Protein AF-A0A2H0TTR9-F1 (afdb_monomer_lite)

Organism: NCBI:txid1974652

Sequence (144 aa):
MGGNMSQQPTNQQVLDEIKGFIRTEIGGLNTKFDGLETRFTGLETKFNDLAANQDLILAAVNDFSTSVDTRLDRVEGRLVKVESTMVTKDYLDEKISSLRGDLISVTRKGNDKLGAVVDTLASTRVITPHDHSRIMRMEPFPRT

Structure (mmCIF, N/CA/C/O backbone):
data_AF-A0A2H0TTR9-F1
#
_entry.id   AF-A0A2H0TTR9-F1
#
loop_
_atom_site.group_PDB
_atom_site.id
_atom_site.type_symbol
_atom_site.label_atom_id
_atom_site.label_alt_id
_atom_site.label_comp_id
_atom_site.label_asym_id
_atom_site.label_entity_id
_atom_site.label_seq_id
_atom_site.pdbx_PDB_ins_code
_atom_site.Cartn_x
_atom_site.Cartn_y
_atom_site.Cartn_z
_atom_site.occupancy
_atom_site.B_iso_or_equiv
_atom_site.auth_seq_id
_atom_site.auth_comp_id
_atom_site.auth_asym_id
_atom_site.auth_atom_id
_atom_site.pdbx_PDB_model_num
ATOM 1 N N . MET A 1 1 ? 38.355 30.923 -87.002 1.00 45.75 1 MET A N 1
ATOM 2 C CA . MET A 1 1 ? 37.792 30.830 -85.640 1.00 45.75 1 MET A CA 1
ATOM 3 C C . MET A 1 1 ? 37.550 29.356 -85.367 1.00 45.75 1 MET A C 1
ATOM 5 O O . MET A 1 1 ? 36.613 28.792 -85.913 1.00 45.75 1 MET A O 1
ATOM 9 N N . GLY A 1 2 ? 38.508 28.707 -84.702 1.00 45.78 2 GLY A N 1
ATOM 10 C CA . GLY A 1 2 ? 38.522 27.256 -84.513 1.00 45.78 2 GLY A CA 1
ATOM 11 C C . GLY A 1 2 ? 37.465 26.833 -83.502 1.00 45.78 2 GLY A C 1
ATOM 12 O O . GLY A 1 2 ? 37.514 27.254 -82.350 1.00 45.78 2 GLY A O 1
ATOM 13 N N . GLY A 1 3 ? 36.503 26.032 -83.958 1.00 47.09 3 GLY A N 1
ATOM 14 C CA . GLY A 1 3 ? 35.531 25.376 -83.095 1.00 47.09 3 GLY A CA 1
ATOM 15 C C . GLY A 1 3 ? 36.243 24.396 -82.171 1.00 47.09 3 GLY A C 1
ATOM 16 O O . GLY A 1 3 ? 37.011 23.548 -82.623 1.00 47.09 3 GLY A O 1
ATOM 17 N N . ASN A 1 4 ? 36.003 24.551 -80.877 1.00 51.09 4 ASN A N 1
ATOM 18 C CA . ASN A 1 4 ? 36.516 23.695 -79.823 1.00 51.09 4 ASN A CA 1
ATOM 19 C C . ASN A 1 4 ? 35.884 22.296 -79.982 1.00 51.09 4 ASN A C 1
ATOM 21 O O . ASN A 1 4 ? 34.760 22.074 -79.538 1.00 51.09 4 ASN A O 1
ATOM 25 N N . MET A 1 5 ? 36.552 21.376 -80.689 1.00 55.53 5 MET A N 1
ATOM 26 C CA . MET A 1 5 ? 36.151 19.967 -80.727 1.00 55.53 5 MET A CA 1
ATOM 27 C C . MET A 1 5 ? 36.397 19.376 -79.340 1.00 55.53 5 MET A C 1
ATOM 29 O O . MET A 1 5 ? 37.542 19.144 -78.954 1.00 55.53 5 MET A O 1
ATOM 33 N N . SER A 1 6 ? 35.326 19.152 -78.584 1.00 66.94 6 SER A N 1
ATOM 34 C CA . SER A 1 6 ? 35.342 18.381 -77.344 1.00 66.94 6 SER A CA 1
ATOM 35 C C . SER A 1 6 ? 35.856 16.970 -77.646 1.00 66.94 6 SER A C 1
ATOM 37 O O . SER A 1 6 ? 35.133 16.134 -78.186 1.00 66.94 6 SER A O 1
ATOM 39 N N . GLN A 1 7 ? 37.134 16.718 -77.351 1.00 78.75 7 GLN A N 1
ATOM 40 C CA . GLN A 1 7 ? 37.715 15.382 -77.451 1.00 78.75 7 GLN A CA 1
ATOM 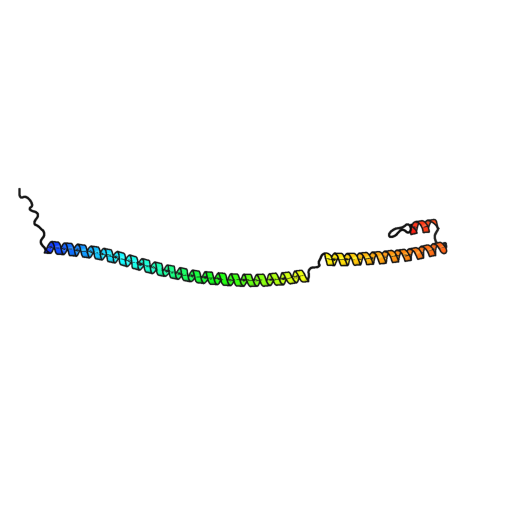41 C C . GLN A 1 7 ? 36.975 14.454 -76.482 1.00 78.75 7 GLN A C 1
ATOM 43 O O . GLN A 1 7 ? 36.766 14.813 -75.322 1.00 78.75 7 GLN A O 1
ATOM 48 N N . GLN A 1 8 ? 36.553 13.278 -76.958 1.00 83.25 8 GLN A N 1
ATOM 49 C CA . GLN A 1 8 ? 35.974 12.265 -76.079 1.00 83.25 8 GLN A CA 1
ATOM 50 C C . GLN A 1 8 ? 37.002 11.858 -75.012 1.00 83.25 8 GLN A C 1
ATOM 52 O O . GLN A 1 8 ? 38.183 11.707 -75.341 1.00 83.25 8 GLN A O 1
ATOM 57 N N . PRO A 1 9 ? 36.577 11.675 -73.749 1.00 86.06 9 PRO A N 1
ATOM 58 C CA . PRO A 1 9 ? 37.471 11.234 -72.693 1.00 86.06 9 PRO A CA 1
ATOM 59 C C . PRO A 1 9 ? 38.052 9.858 -73.028 1.00 86.06 9 PRO A C 1
ATOM 61 O O . PRO A 1 9 ? 37.377 8.978 -73.564 1.00 86.06 9 PRO A O 1
ATOM 64 N N . THR A 1 10 ? 39.322 9.666 -72.693 1.00 94.44 10 THR A N 1
ATOM 65 C CA . THR A 1 10 ? 39.989 8.366 -72.791 1.00 94.44 10 THR A CA 1
ATOM 66 C C . THR A 1 10 ? 39.414 7.392 -71.758 1.00 94.44 10 THR A C 1
ATOM 68 O O . THR A 1 10 ? 38.953 7.802 -70.691 1.00 94.44 10 THR A O 1
ATOM 71 N N . ASN A 1 11 ? 39.521 6.083 -72.009 1.00 95.19 11 ASN A N 1
ATOM 72 C CA . ASN A 1 11 ? 39.108 5.053 -71.042 1.00 95.19 11 ASN A CA 1
ATOM 73 C C . ASN A 1 11 ? 39.766 5.233 -69.660 1.00 95.19 11 ASN A C 1
ATOM 75 O O . ASN A 1 11 ? 39.164 4.896 -68.643 1.00 95.19 11 ASN A O 1
ATOM 79 N N . GLN A 1 12 ? 40.984 5.785 -69.618 1.00 95.94 12 GLN A N 1
ATOM 80 C CA . GLN A 1 12 ? 41.695 6.066 -68.373 1.00 95.94 12 GLN A CA 1
ATOM 81 C C . GLN A 1 12 ? 41.022 7.188 -67.568 1.00 95.94 12 GLN A C 1
ATOM 83 O O . GLN A 1 12 ? 40.835 7.036 -66.365 1.00 95.94 12 GLN A O 1
ATOM 88 N N . GLN A 1 13 ? 40.598 8.272 -68.227 1.00 94.19 13 GLN A N 1
ATOM 89 C CA . GLN A 1 13 ? 39.875 9.371 -67.575 1.00 94.19 13 GLN A CA 1
ATOM 90 C C . GLN A 1 13 ? 38.537 8.893 -67.000 1.00 94.19 13 GLN A C 1
ATOM 92 O O . GLN A 1 13 ? 38.249 9.151 -65.835 1.00 94.19 13 GLN A O 1
ATOM 97 N N . VAL A 1 14 ? 37.773 8.109 -67.772 1.00 95.94 14 VAL A N 1
ATOM 98 C CA . VAL A 1 14 ? 36.505 7.518 -67.306 1.00 95.94 14 VAL A CA 1
ATOM 99 C C . VAL A 1 14 ? 36.729 6.617 -66.087 1.00 95.94 14 VAL A C 1
ATOM 101 O O . VAL A 1 14 ? 35.985 6.682 -65.110 1.00 95.94 14 VAL A O 1
ATOM 104 N N . LEU A 1 15 ? 37.776 5.787 -66.108 1.00 97.31 15 LEU A N 1
ATOM 105 C CA . LEU A 1 15 ? 38.104 4.906 -64.989 1.00 97.31 15 LEU A CA 1
ATOM 106 C C . LEU A 1 15 ? 38.460 5.689 -63.715 1.00 97.31 15 LEU A C 1
ATOM 108 O O . LEU A 1 15 ? 38.079 5.278 -62.617 1.00 97.31 15 LEU A O 1
ATOM 112 N N . ASP A 1 16 ? 39.189 6.794 -63.838 1.00 97.06 16 ASP A N 1
ATOM 113 C CA . ASP A 1 16 ? 39.589 7.606 -62.689 1.00 97.06 16 ASP A CA 1
ATOM 114 C C . ASP A 1 16 ? 38.411 8.393 -62.096 1.00 97.06 16 ASP A C 1
ATOM 116 O O . ASP A 1 16 ? 38.292 8.468 -60.870 1.00 97.06 16 ASP A O 1
ATOM 120 N N . GLU A 1 17 ? 37.483 8.868 -62.932 1.00 97.00 17 GLU A N 1
ATOM 121 C CA . GLU A 1 17 ? 36.209 9.447 -62.485 1.00 97.00 17 GLU A CA 1
ATOM 122 C C . GLU A 1 17 ? 35.361 8.425 -61.719 1.00 97.00 17 GLU A C 1
ATOM 124 O O . GLU A 1 17 ? 34.909 8.707 -60.607 1.00 97.00 17 GLU A O 1
ATOM 129 N N . ILE A 1 18 ? 35.216 7.204 -62.251 1.00 97.94 18 ILE A N 1
ATOM 130 C CA . ILE A 1 18 ? 34.485 6.117 -61.581 1.00 97.94 18 ILE A CA 1
ATOM 131 C C . ILE A 1 18 ? 35.122 5.789 -60.225 1.00 97.94 18 ILE A C 1
ATOM 133 O O . ILE A 1 18 ? 34.418 5.676 -59.221 1.00 97.94 18 ILE A O 1
ATOM 137 N N . LYS A 1 19 ? 36.455 5.671 -60.155 1.00 98.25 19 LYS A N 1
ATOM 138 C CA . LYS A 1 19 ? 37.164 5.446 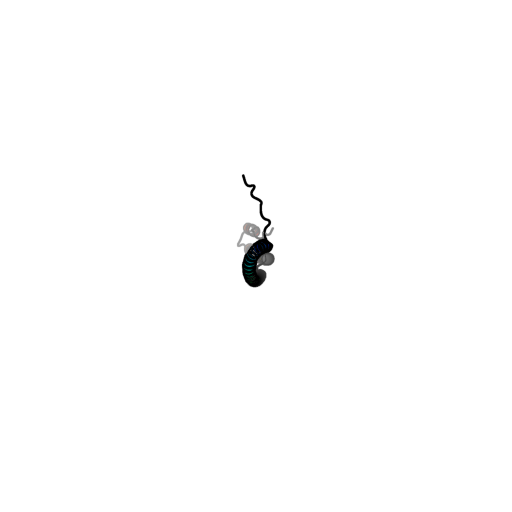-58.882 1.00 98.25 19 LYS A CA 1
ATOM 139 C C . LYS A 1 19 ? 36.934 6.589 -57.896 1.00 98.25 19 LYS A C 1
ATOM 141 O O . LYS A 1 19 ? 36.775 6.330 -56.705 1.00 98.25 19 LYS A O 1
ATOM 146 N N . GLY A 1 20 ? 36.947 7.834 -58.370 1.00 98.38 20 GLY A N 1
ATOM 147 C CA . GLY A 1 20 ? 36.674 9.017 -57.556 1.00 98.38 20 GLY A CA 1
ATOM 148 C C . GLY A 1 20 ? 35.265 8.988 -56.970 1.00 98.38 20 GLY A C 1
ATOM 149 O O . GLY A 1 20 ? 35.105 9.120 -55.759 1.00 98.38 20 GLY A O 1
ATOM 150 N N . PHE A 1 21 ? 34.266 8.724 -57.812 1.00 98.38 21 PHE A N 1
ATOM 151 C CA . PHE A 1 21 ? 32.874 8.570 -57.396 1.00 98.38 21 PHE A CA 1
ATOM 152 C C . PHE A 1 21 ? 32.713 7.464 -56.345 1.00 98.38 21 PHE A C 1
ATOM 154 O O . PHE A 1 21 ? 32.177 7.712 -55.268 1.00 98.38 21 PHE A O 1
ATOM 161 N N . ILE A 1 22 ? 33.262 6.271 -56.603 1.00 98.62 22 ILE A N 1
ATOM 162 C CA . ILE A 1 22 ? 33.191 5.136 -55.671 1.00 98.62 22 ILE A CA 1
ATOM 163 C C . ILE A 1 22 ? 33.835 5.478 -54.321 1.00 98.62 22 ILE A C 1
ATOM 165 O O . ILE A 1 22 ? 33.263 5.158 -53.281 1.00 98.62 22 ILE A O 1
ATOM 169 N N . ARG A 1 23 ? 34.999 6.145 -54.300 1.00 98.56 23 ARG A N 1
ATOM 170 C CA . ARG A 1 23 ? 35.636 6.570 -53.038 1.00 98.56 23 ARG A CA 1
ATOM 171 C C . ARG A 1 23 ? 34.748 7.522 -52.242 1.00 98.56 23 ARG A C 1
ATOM 173 O O . ARG A 1 23 ? 34.670 7.378 -51.026 1.00 98.56 23 ARG A O 1
ATOM 180 N N . THR A 1 24 ? 34.092 8.467 -52.912 1.00 98.56 24 THR A N 1
ATOM 181 C CA . THR A 1 24 ? 33.177 9.417 -52.268 1.00 98.56 24 THR A CA 1
ATOM 182 C C . THR A 1 24 ? 31.972 8.702 -51.661 1.00 98.56 24 THR A C 1
ATOM 184 O O . THR A 1 24 ? 31.675 8.909 -50.486 1.00 98.56 24 THR A O 1
ATOM 187 N N . GLU A 1 25 ? 31.325 7.810 -52.415 1.00 98.62 25 GLU A N 1
ATOM 188 C CA . GLU A 1 25 ? 30.172 7.044 -51.925 1.00 98.62 25 GLU A CA 1
ATOM 189 C C . GLU A 1 25 ? 30.548 6.135 -50.746 1.00 98.62 25 GLU A C 1
ATOM 191 O O . GLU A 1 25 ? 29.855 6.118 -49.729 1.00 98.62 25 GLU A O 1
ATOM 196 N N . ILE A 1 26 ? 31.686 5.434 -50.832 1.00 98.62 26 ILE A N 1
ATOM 197 C CA . ILE A 1 26 ? 32.210 4.616 -49.727 1.00 98.62 26 ILE A CA 1
ATOM 198 C C . ILE A 1 26 ? 32.506 5.485 -48.499 1.00 98.62 26 ILE A C 1
ATOM 200 O O . ILE A 1 26 ? 32.159 5.099 -47.385 1.00 98.62 26 ILE A O 1
ATOM 204 N N . GLY A 1 27 ? 33.094 6.670 -48.683 1.00 98.62 27 GLY A N 1
ATOM 205 C CA . GLY A 1 27 ? 33.318 7.620 -47.593 1.00 98.62 27 GLY A CA 1
ATOM 206 C C . GLY A 1 27 ? 32.013 8.022 -46.900 1.00 98.62 27 GLY A C 1
ATOM 207 O O . GLY A 1 27 ? 31.924 7.971 -45.675 1.00 98.62 27 GLY A O 1
ATOM 208 N N . GLY A 1 28 ? 30.972 8.334 -47.678 1.00 98.62 28 GLY A N 1
ATOM 209 C CA . GLY A 1 28 ? 29.645 8.652 -47.148 1.00 98.62 28 GLY A CA 1
ATOM 210 C C . GLY A 1 28 ? 28.980 7.484 -46.412 1.00 98.62 28 GLY A C 1
ATOM 211 O O . GLY A 1 28 ? 28.313 7.697 -45.396 1.00 98.62 28 GLY A O 1
ATOM 212 N N . LEU A 1 29 ? 29.166 6.248 -46.888 1.00 98.75 29 LEU A N 1
ATOM 213 C CA . LEU A 1 29 ? 28.689 5.043 -46.203 1.00 98.75 29 LEU A CA 1
ATOM 214 C C . LEU A 1 29 ? 29.415 4.813 -44.876 1.00 98.75 29 LEU A C 1
ATOM 216 O O . LEU A 1 29 ? 28.744 4.558 -43.878 1.00 98.75 29 LEU A O 1
ATOM 220 N N . ASN A 1 30 ? 30.741 4.970 -44.842 1.00 98.69 30 ASN A N 1
ATOM 221 C CA . ASN A 1 30 ? 31.526 4.840 -43.614 1.00 98.69 30 ASN A CA 1
ATOM 222 C C . ASN A 1 30 ? 31.056 5.845 -42.555 1.00 98.69 30 ASN A C 1
ATOM 224 O O . ASN A 1 30 ? 30.725 5.449 -41.445 1.00 98.69 30 ASN A O 1
ATOM 228 N N . THR A 1 31 ? 30.872 7.119 -42.918 1.00 98.62 31 THR A N 1
ATOM 229 C CA . THR A 1 31 ? 30.350 8.129 -41.979 1.00 98.62 31 THR A CA 1
ATOM 230 C C . THR A 1 31 ? 28.958 7.778 -41.442 1.00 98.62 31 THR A C 1
ATOM 232 O O . THR A 1 31 ? 28.668 7.989 -40.263 1.00 98.62 31 THR A O 1
ATOM 235 N N . LYS A 1 32 ? 28.067 7.234 -42.283 1.00 98.69 32 LYS A N 1
ATOM 236 C CA . LYS A 1 32 ? 26.750 6.763 -41.822 1.00 98.69 32 LYS A CA 1
ATOM 237 C C . LYS A 1 32 ? 26.879 5.572 -40.874 1.00 98.69 32 LYS A C 1
ATOM 239 O O . LYS A 1 32 ? 26.107 5.495 -39.920 1.00 98.69 32 LYS A O 1
ATOM 244 N N . PHE A 1 33 ? 27.819 4.666 -41.135 1.00 98.75 33 PHE A N 1
ATOM 245 C CA . PHE A 1 33 ? 28.078 3.500 -40.299 1.00 98.75 33 PHE A CA 1
ATOM 246 C C . PHE A 1 33 ? 28.611 3.903 -38.919 1.00 98.75 33 PHE A C 1
ATOM 248 O O . PHE A 1 33 ? 28.022 3.501 -37.919 1.00 98.75 33 PHE A O 1
ATOM 255 N N . ASP A 1 34 ? 29.593 4.804 -38.854 1.00 98.69 34 ASP A N 1
ATOM 256 C CA . ASP A 1 34 ? 30.113 5.359 -37.593 1.00 98.69 34 ASP A CA 1
ATOM 257 C C . ASP A 1 34 ? 28.997 6.050 -36.781 1.00 98.69 34 ASP A C 1
ATOM 259 O O . ASP A 1 34 ? 28.886 5.927 -35.554 1.00 98.69 34 ASP A O 1
ATOM 263 N N . GLY A 1 35 ? 28.102 6.759 -37.481 1.00 98.81 35 GLY A N 1
ATOM 264 C CA . GLY A 1 35 ? 26.920 7.372 -36.880 1.00 98.81 35 GLY A CA 1
ATOM 265 C C . GLY A 1 35 ? 25.917 6.350 -36.331 1.00 98.81 35 GLY A C 1
ATOM 266 O O . GLY A 1 35 ? 25.288 6.601 -35.300 1.00 98.81 35 GLY A O 1
ATOM 267 N N . LEU A 1 36 ? 25.752 5.199 -36.988 1.00 98.81 36 LEU A N 1
ATOM 268 C CA . LEU A 1 36 ? 24.920 4.105 -36.482 1.00 98.81 36 LEU A CA 1
ATOM 269 C C . LEU A 1 36 ? 25.556 3.444 -35.261 1.00 98.81 36 LEU A C 1
ATOM 271 O O . LEU A 1 36 ? 24.853 3.259 -34.272 1.00 98.81 36 LEU A O 1
ATOM 275 N N . GLU A 1 37 ? 26.855 3.153 -35.298 1.00 98.75 37 GLU A N 1
ATOM 276 C CA . GLU A 1 37 ? 27.592 2.576 -34.169 1.00 98.75 37 GLU A CA 1
ATOM 277 C C . GLU A 1 37 ? 27.441 3.445 -32.915 1.00 98.75 37 GLU A C 1
ATOM 279 O O . GLU A 1 37 ? 26.992 2.971 -31.873 1.00 98.75 37 GLU A O 1
ATOM 284 N N . THR A 1 38 ? 27.648 4.757 -33.055 1.00 98.75 38 THR A N 1
ATOM 285 C CA . THR A 1 38 ? 27.447 5.721 -31.961 1.00 98.75 38 THR A CA 1
ATOM 286 C C . THR A 1 38 ? 26.020 5.670 -31.397 1.00 98.75 38 THR A C 1
ATOM 288 O O . THR A 1 38 ? 25.813 5.700 -30.181 1.00 98.75 38 THR A O 1
ATOM 291 N N . ARG A 1 39 ? 25.005 5.586 -32.268 1.00 98.81 39 ARG A N 1
ATOM 292 C CA . ARG A 1 39 ? 23.597 5.505 -31.843 1.00 98.81 39 ARG A CA 1
ATOM 293 C C . ARG A 1 39 ? 23.284 4.188 -31.139 1.00 98.81 39 ARG A C 1
ATOM 295 O O . ARG A 1 39 ? 22.508 4.211 -30.186 1.00 98.81 39 ARG A O 1
ATOM 302 N N . PHE A 1 40 ? 23.859 3.074 -31.587 1.00 98.81 40 PHE A N 1
ATOM 303 C CA . PHE A 1 40 ? 23.676 1.770 -30.955 1.00 98.81 40 PHE A CA 1
ATOM 304 C C . PHE A 1 40 ? 24.297 1.730 -29.559 1.00 98.81 40 PHE A C 1
ATOM 306 O O . PHE A 1 40 ? 23.594 1.367 -28.619 1.00 98.81 40 PHE A O 1
ATOM 313 N N . THR A 1 41 ? 25.519 2.233 -29.384 1.00 98.69 41 THR A N 1
ATOM 314 C CA . THR A 1 41 ? 26.146 2.377 -28.056 1.00 98.69 41 THR A CA 1
ATOM 315 C C . THR A 1 41 ? 25.304 3.253 -27.120 1.00 98.69 41 THR A C 1
ATOM 317 O O . THR A 1 41 ? 25.110 2.944 -25.940 1.00 98.69 41 THR A O 1
ATOM 320 N N . GLY A 1 42 ? 24.728 4.339 -27.648 1.00 98.88 42 GLY A N 1
ATOM 321 C CA . GLY A 1 42 ? 23.814 5.194 -26.888 1.00 98.88 42 GLY A CA 1
ATOM 322 C C . GLY A 1 42 ? 22.506 4.498 -26.486 1.00 98.88 42 GLY A C 1
ATOM 323 O O . GLY A 1 42 ? 21.979 4.762 -25.405 1.00 98.88 42 GLY A O 1
ATOM 324 N N . LEU A 1 43 ? 21.969 3.615 -27.333 1.00 98.88 43 LEU A N 1
ATOM 325 C CA . LEU A 1 43 ? 20.781 2.815 -27.015 1.00 98.88 43 LEU A CA 1
ATOM 326 C C . LEU A 1 43 ? 21.079 1.737 -25.974 1.00 98.88 43 LEU A C 1
ATOM 328 O O . LEU A 1 43 ? 20.279 1.568 -25.058 1.00 98.88 43 LEU A O 1
ATOM 332 N N . GLU A 1 44 ? 22.219 1.060 -26.081 1.00 98.81 44 GLU A N 1
ATOM 333 C CA . GLU A 1 44 ? 22.666 0.064 -25.103 1.00 98.81 44 GLU A CA 1
ATOM 334 C C . GLU A 1 44 ? 22.782 0.679 -23.704 1.00 98.81 44 GLU A C 1
ATOM 336 O O . GLU A 1 44 ? 22.214 0.159 -22.745 1.00 98.81 44 GLU A O 1
ATOM 341 N N . THR A 1 45 ? 23.401 1.859 -23.605 1.00 98.75 45 THR A N 1
ATOM 342 C CA . THR A 1 45 ? 23.496 2.603 -22.339 1.00 98.75 45 THR A CA 1
ATOM 343 C C . THR A 1 45 ? 22.113 2.904 -21.755 1.00 98.75 45 THR A C 1
ATOM 345 O O . THR A 1 45 ? 21.837 2.571 -20.606 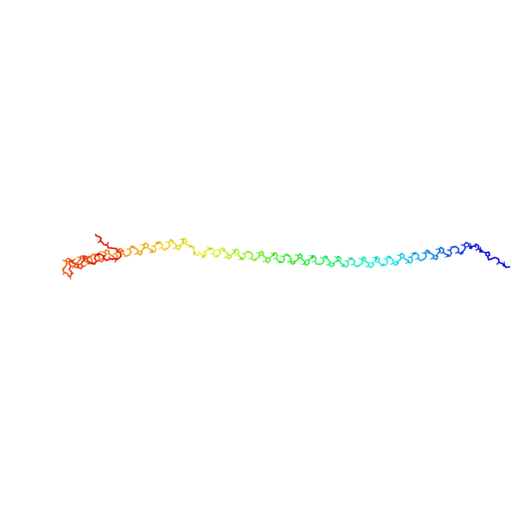1.00 98.75 45 THR A O 1
ATOM 348 N N . LYS A 1 46 ? 21.197 3.460 -22.562 1.00 98.75 46 LYS A N 1
ATOM 349 C CA . LYS A 1 46 ? 19.829 3.773 -22.109 1.00 98.75 46 LYS A CA 1
ATOM 350 C C . LYS A 1 46 ? 19.046 2.533 -21.682 1.00 98.75 46 LYS A C 1
ATOM 352 O O . LYS A 1 46 ? 18.208 2.625 -20.788 1.00 98.75 46 LYS A O 1
ATOM 357 N N . PHE A 1 47 ? 19.273 1.400 -22.341 1.00 98.75 47 PHE A N 1
ATOM 358 C CA . PHE A 1 47 ? 18.619 0.145 -21.991 1.00 98.75 47 PHE A CA 1
ATOM 359 C C . PHE A 1 47 ? 19.124 -0.388 -20.647 1.00 98.75 47 PHE A C 1
ATOM 361 O O . PHE A 1 47 ? 18.315 -0.789 -19.813 1.00 98.75 47 PHE A O 1
ATOM 368 N N . ASN A 1 48 ? 20.432 -0.304 -20.401 1.00 98.69 48 ASN A N 1
ATOM 369 C CA . ASN A 1 48 ? 21.026 -0.669 -19.115 1.00 98.69 48 ASN A CA 1
ATOM 370 C C . ASN A 1 48 ? 20.508 0.223 -17.977 1.00 98.69 48 ASN A C 1
ATOM 372 O O . ASN A 1 48 ? 20.115 -0.288 -16.929 1.00 98.69 48 ASN A O 1
ATOM 376 N N . ASP A 1 49 ? 20.418 1.537 -18.202 1.00 98.75 49 ASP A N 1
ATOM 377 C CA . ASP A 1 49 ? 19.846 2.472 -17.225 1.00 98.75 49 ASP A CA 1
ATOM 378 C C . ASP A 1 49 ? 18.370 2.161 -16.935 1.00 98.75 49 ASP A C 1
ATOM 380 O O . ASP A 1 49 ? 17.919 2.223 -15.790 1.00 98.75 49 ASP A O 1
ATOM 384 N N . LEU A 1 50 ? 17.593 1.813 -17.968 1.00 98.75 50 LEU A N 1
ATOM 385 C CA . LEU A 1 50 ? 16.191 1.433 -17.804 1.00 98.75 50 LEU A CA 1
ATOM 386 C C . LEU A 1 50 ? 16.048 0.150 -16.978 1.00 98.75 50 LEU A C 1
ATOM 388 O O . LEU A 1 50 ? 15.203 0.114 -16.086 1.00 98.75 50 LEU A O 1
ATOM 392 N N . ALA A 1 51 ? 16.870 -0.866 -17.244 1.00 98.56 51 ALA A N 1
ATOM 393 C CA . ALA A 1 51 ? 16.872 -2.112 -16.482 1.00 98.56 51 ALA A CA 1
ATOM 394 C C . ALA A 1 51 ? 17.208 -1.861 -15.001 1.00 98.56 51 ALA A C 1
ATOM 396 O O . ALA A 1 51 ? 16.460 -2.278 -14.120 1.00 98.56 51 ALA A O 1
ATOM 397 N N . ALA A 1 52 ? 18.251 -1.073 -14.720 1.00 98.56 52 ALA A N 1
ATOM 398 C CA . ALA A 1 52 ? 18.621 -0.717 -13.350 1.00 98.56 52 ALA A CA 1
ATOM 399 C C . ALA A 1 52 ? 17.504 0.056 -12.621 1.00 98.56 52 ALA A C 1
ATOM 401 O O . ALA A 1 52 ? 17.209 -0.205 -11.455 1.00 98.56 52 ALA A O 1
ATOM 402 N N . ASN A 1 53 ? 16.837 0.986 -13.311 1.00 98.69 53 ASN A N 1
ATOM 403 C CA . ASN A 1 53 ? 15.699 1.711 -12.744 1.00 98.69 53 ASN A CA 1
ATOM 404 C C . ASN A 1 53 ? 14.508 0.788 -12.451 1.00 98.69 53 ASN A C 1
ATOM 406 O O . ASN A 1 53 ? 13.831 0.973 -11.440 1.00 98.69 53 ASN A O 1
ATOM 410 N N . GLN A 1 54 ? 14.244 -0.201 -13.310 1.00 98.69 54 GLN A N 1
ATOM 411 C CA . GLN A 1 54 ? 13.196 -1.196 -13.071 1.00 98.69 54 GLN A CA 1
ATOM 412 C C . GLN A 1 54 ? 13.487 -2.026 -11.816 1.00 98.69 54 GLN A C 1
ATOM 414 O O . GLN A 1 54 ? 12.587 -2.195 -10.993 1.00 98.69 54 GLN A O 1
ATOM 419 N N . ASP A 1 55 ? 14.734 -2.456 -11.617 1.00 98.62 55 ASP A N 1
ATOM 420 C CA . ASP A 1 55 ? 15.140 -3.201 -10.419 1.00 98.62 55 ASP A CA 1
ATOM 421 C C . ASP A 1 55 ? 14.944 -2.378 -9.135 1.00 98.62 55 ASP A C 1
ATOM 423 O O . ASP A 1 55 ? 14.397 -2.874 -8.147 1.00 98.62 55 ASP A O 1
ATOM 427 N N . LEU A 1 56 ? 15.313 -1.091 -9.156 1.00 98.69 56 LEU A N 1
ATOM 428 C CA . LEU A 1 56 ? 15.104 -0.183 -8.022 1.00 98.69 56 LEU A CA 1
ATOM 429 C C . LEU A 1 56 ? 13.618 0.017 -7.699 1.00 98.69 56 LEU A C 1
ATOM 431 O O . LEU A 1 56 ? 13.236 0.037 -6.528 1.00 98.69 56 LEU A O 1
ATOM 435 N N . ILE A 1 57 ? 12.772 0.154 -8.724 1.00 98.69 57 ILE A N 1
ATOM 436 C CA . ILE A 1 57 ? 11.323 0.302 -8.541 1.00 98.69 57 ILE A CA 1
ATOM 437 C C . ILE A 1 57 ? 10.732 -0.971 -7.932 1.00 98.69 57 ILE A C 1
ATOM 439 O O . ILE A 1 57 ? 9.945 -0.879 -6.991 1.00 98.69 57 ILE A O 1
ATOM 443 N N . LEU A 1 58 ? 11.118 -2.150 -8.424 1.00 98.62 58 LEU A N 1
ATOM 444 C CA . LEU A 1 58 ? 10.649 -3.426 -7.879 1.00 98.62 58 LEU A CA 1
ATOM 445 C C . LEU A 1 58 ? 11.049 -3.594 -6.409 1.00 98.62 58 LEU A C 1
ATOM 447 O O . LEU A 1 58 ? 10.214 -3.984 -5.592 1.00 98.62 58 LEU A O 1
ATOM 451 N N . ALA A 1 59 ? 12.287 -3.242 -6.057 1.00 98.62 59 ALA A N 1
ATOM 452 C CA . ALA A 1 59 ? 12.746 -3.260 -4.671 1.00 98.62 59 ALA A CA 1
ATOM 453 C C . ALA A 1 59 ? 11.914 -2.315 -3.786 1.00 98.62 59 ALA A C 1
ATOM 455 O O . ALA A 1 59 ? 11.377 -2.738 -2.763 1.00 98.62 59 ALA A O 1
ATOM 456 N N . ALA A 1 60 ? 11.718 -1.065 -4.219 1.00 98.69 60 ALA A N 1
ATOM 457 C CA . ALA A 1 60 ? 10.938 -0.081 -3.470 1.00 98.69 60 ALA A CA 1
ATOM 458 C C . ALA A 1 60 ? 9.469 -0.503 -3.276 1.00 98.69 60 ALA A C 1
ATOM 460 O O . ALA A 1 60 ? 8.892 -0.277 -2.211 1.00 98.69 60 ALA A O 1
ATOM 461 N N . VAL A 1 61 ? 8.857 -1.128 -4.288 1.00 98.69 61 VAL A N 1
ATOM 462 C CA . VAL A 1 61 ? 7.485 -1.650 -4.202 1.00 98.69 61 VAL A CA 1
ATOM 463 C C . VAL A 1 61 ? 7.393 -2.805 -3.204 1.00 98.69 61 VAL A C 1
ATOM 465 O O . VAL A 1 61 ? 6.458 -2.832 -2.403 1.00 98.69 61 VAL A O 1
ATOM 468 N N . ASN A 1 62 ? 8.364 -3.720 -3.195 1.00 98.69 62 ASN A N 1
ATOM 469 C CA . ASN A 1 62 ? 8.397 -4.827 -2.235 1.00 98.69 62 ASN A CA 1
ATOM 470 C C . ASN A 1 62 ? 8.570 -4.336 -0.791 1.00 98.69 62 ASN A C 1
ATOM 472 O O . ASN A 1 62 ? 7.858 -4.795 0.109 1.00 98.69 62 ASN A O 1
ATOM 476 N N . ASP A 1 63 ? 9.460 -3.366 -0.572 1.00 98.62 63 ASP A N 1
ATOM 477 C CA . ASP A 1 63 ? 9.665 -2.748 0.741 1.00 98.62 63 ASP A CA 1
ATOM 478 C C . ASP A 1 63 ? 8.394 -2.037 1.224 1.00 98.62 63 ASP A C 1
ATOM 480 O O . ASP A 1 63 ? 7.974 -2.190 2.377 1.00 98.62 63 ASP A O 1
ATOM 484 N N . PHE A 1 64 ? 7.738 -1.292 0.328 1.00 98.69 64 PHE A N 1
ATOM 485 C CA . PHE A 1 64 ? 6.472 -0.633 0.627 1.00 98.69 64 PHE A CA 1
ATOM 486 C C . PHE A 1 64 ? 5.374 -1.642 0.979 1.00 98.69 64 PHE A C 1
ATOM 488 O O . PHE A 1 64 ? 4.707 -1.462 1.999 1.00 98.69 64 PHE A O 1
ATOM 495 N N . SER A 1 65 ? 5.215 -2.711 0.190 1.00 98.69 65 SER A N 1
ATOM 496 C CA . SER A 1 65 ? 4.228 -3.770 0.448 1.00 98.69 65 SER A CA 1
ATOM 497 C C . SER A 1 65 ? 4.442 -4.391 1.826 1.00 98.69 65 SER A C 1
ATOM 499 O O . SER A 1 65 ? 3.532 -4.393 2.650 1.00 98.69 65 SER A O 1
ATOM 501 N N . THR A 1 66 ? 5.678 -4.793 2.129 1.00 98.69 66 THR A N 1
ATOM 502 C CA . THR A 1 66 ? 6.042 -5.394 3.422 1.00 98.69 66 THR A CA 1
ATOM 503 C C . THR A 1 66 ? 5.747 -4.451 4.596 1.00 98.69 66 THR A C 1
ATOM 505 O O . THR A 1 66 ? 5.263 -4.865 5.656 1.00 98.69 66 THR A O 1
ATOM 508 N N . SER A 1 67 ? 6.014 -3.152 4.420 1.00 98.69 67 SER A N 1
ATOM 509 C CA . SER A 1 67 ? 5.712 -2.128 5.425 1.00 98.69 67 SER A CA 1
ATOM 510 C C . SER A 1 67 ? 4.208 -1.956 5.648 1.00 98.69 67 SER A C 1
ATOM 512 O O . SER A 1 67 ? 3.764 -1.818 6.792 1.00 98.69 67 SER A O 1
ATOM 514 N N . VAL A 1 68 ? 3.418 -1.960 4.570 1.00 98.69 68 VAL A N 1
ATOM 515 C CA . VAL A 1 68 ? 1.955 -1.868 4.633 1.00 98.69 68 VAL A CA 1
ATOM 516 C C . VAL A 1 68 ? 1.372 -3.080 5.348 1.00 98.69 68 VAL A C 1
ATOM 518 O O . VAL A 1 68 ? 0.607 -2.876 6.289 1.00 98.69 68 VAL A O 1
ATOM 521 N N . ASP A 1 69 ? 1.794 -4.294 4.997 1.00 98.75 69 ASP A N 1
ATOM 522 C CA . ASP A 1 69 ? 1.326 -5.530 5.636 1.00 98.75 69 ASP A CA 1
ATOM 523 C C . ASP A 1 69 ? 1.590 -5.497 7.148 1.00 98.75 69 ASP A C 1
ATOM 525 O O . ASP A 1 69 ? 0.670 -5.601 7.958 1.00 98.75 69 ASP A O 1
ATOM 529 N N . THR A 1 70 ? 2.819 -5.154 7.547 1.00 98.62 70 THR A N 1
ATOM 530 C CA . THR A 1 70 ? 3.192 -5.014 8.968 1.00 98.62 70 THR A CA 1
ATOM 531 C C . THR A 1 70 ? 2.327 -3.981 9.707 1.00 98.62 70 THR A C 1
ATOM 533 O O . THR A 1 70 ? 2.022 -4.116 10.899 1.00 98.62 70 THR A O 1
ATOM 536 N N . ARG A 1 71 ? 1.956 -2.882 9.036 1.00 98.69 71 ARG A N 1
ATOM 537 C CA . ARG A 1 71 ? 1.092 -1.849 9.624 1.00 98.69 71 ARG A CA 1
ATOM 538 C C . ARG A 1 71 ? -0.348 -2.327 9.745 1.00 98.69 71 ARG A C 1
ATOM 540 O O . ARG A 1 71 ? -0.978 -1.980 10.746 1.00 98.69 71 ARG A O 1
ATOM 547 N N . LEU A 1 72 ? -0.852 -3.074 8.768 1.00 98.75 72 LEU A N 1
ATOM 548 C CA . LEU A 1 72 ? -2.196 -3.644 8.793 1.00 98.75 72 LEU A CA 1
ATOM 549 C C . LEU A 1 72 ? -2.327 -4.670 9.919 1.00 98.75 72 LEU A C 1
ATOM 551 O O . LEU A 1 72 ? -3.219 -4.500 10.747 1.00 98.75 72 LEU A O 1
ATOM 555 N N . ASP A 1 73 ? -1.363 -5.580 10.072 1.00 98.69 73 ASP A N 1
ATOM 556 C CA . ASP A 1 73 ? -1.322 -6.543 11.184 1.00 98.69 73 ASP A CA 1
ATOM 557 C C . ASP A 1 73 ? -1.383 -5.838 12.549 1.00 98.69 73 ASP A C 1
ATOM 559 O O . ASP A 1 73 ? -2.110 -6.220 13.471 1.00 98.69 73 ASP A O 1
ATOM 563 N N . ARG A 1 74 ? -0.636 -4.735 12.692 1.00 98.62 74 ARG A N 1
ATOM 564 C CA . ARG A 1 74 ? -0.641 -3.938 13.926 1.00 98.62 74 ARG A CA 1
ATOM 565 C C . ARG A 1 74 ? -1.979 -3.239 14.159 1.00 98.62 74 ARG A C 1
ATOM 567 O O . ARG A 1 74 ? -2.392 -3.092 15.311 1.00 98.62 74 ARG A O 1
ATOM 574 N N . VAL A 1 75 ? -2.613 -2.726 13.108 1.00 98.62 75 VAL A N 1
ATOM 575 C CA . VAL A 1 75 ? -3.925 -2.072 13.206 1.00 98.62 75 VAL A CA 1
ATOM 576 C C . VAL A 1 75 ? -4.990 -3.092 13.589 1.00 98.62 75 VAL A C 1
ATOM 578 O O . VAL A 1 75 ? -5.756 -2.819 14.511 1.00 98.62 75 VAL A O 1
ATOM 581 N N . GLU A 1 76 ? -4.981 -4.267 12.970 1.00 98.56 76 GLU A N 1
ATOM 582 C CA . GLU A 1 76 ? -5.886 -5.367 13.292 1.00 98.56 76 GLU A CA 1
ATOM 583 C C . GLU A 1 76 ? -5.730 -5.805 14.753 1.00 98.56 76 GLU A C 1
ATOM 585 O O . GLU A 1 76 ? -6.701 -5.803 15.510 1.00 98.56 76 GLU A O 1
ATOM 590 N N . GLY A 1 77 ? -4.496 -6.022 15.223 1.00 98.31 77 GLY A N 1
ATOM 591 C CA . GLY A 1 77 ? -4.247 -6.354 16.630 1.00 98.31 77 GLY A CA 1
ATOM 592 C C . GLY A 1 77 ? -4.719 -5.272 17.614 1.00 98.31 77 GLY A C 1
ATOM 593 O O . GLY A 1 77 ? -5.212 -5.573 18.706 1.00 98.31 77 GLY A O 1
ATOM 594 N N . ARG A 1 78 ? -4.616 -3.988 17.242 1.00 98.31 78 ARG A N 1
ATOM 595 C CA . ARG A 1 78 ? -5.156 -2.882 18.053 1.00 98.31 78 ARG A CA 1
ATOM 596 C C . ARG A 1 78 ? -6.680 -2.859 18.050 1.00 98.31 78 ARG A C 1
ATOM 598 O O . ARG A 1 78 ? -7.249 -2.540 19.091 1.00 98.31 78 ARG A O 1
ATOM 605 N N . LEU A 1 79 ? -7.316 -3.175 16.925 1.00 98.06 79 LEU A N 1
ATOM 606 C CA . LEU A 1 79 ? -8.770 -3.213 16.808 1.00 98.06 79 LEU A CA 1
ATOM 607 C C . LEU A 1 79 ? -9.351 -4.314 17.698 1.00 98.06 79 LEU A C 1
ATOM 609 O O . LEU A 1 79 ? -10.199 -4.012 18.530 1.00 98.06 79 LEU A O 1
ATOM 613 N N . VAL A 1 80 ? -8.780 -5.521 17.652 1.00 97.38 80 VAL A N 1
ATOM 614 C CA . VAL A 1 80 ? -9.154 -6.629 18.550 1.00 97.38 80 VAL A CA 1
ATOM 615 C C . VAL A 1 80 ? -9.024 -6.221 20.021 1.00 97.38 80 VAL A C 1
ATOM 617 O O . VAL A 1 80 ? -9.913 -6.468 20.837 1.00 97.38 80 VAL A O 1
ATOM 620 N N . LYS A 1 81 ? -7.934 -5.534 20.389 1.00 97.25 81 LYS A N 1
ATOM 621 C CA . LYS A 1 81 ? -7.760 -5.045 21.764 1.00 97.25 81 LYS A CA 1
ATOM 622 C C . LYS A 1 81 ? -8.831 -4.020 22.146 1.00 97.25 81 LYS A C 1
ATOM 624 O O . LYS A 1 81 ? -9.357 -4.088 23.257 1.00 97.25 81 LYS A O 1
ATOM 629 N N . VAL A 1 82 ? -9.153 -3.082 21.257 1.00 96.88 82 VAL A N 1
ATOM 630 C CA . VAL A 1 82 ? -10.222 -2.099 21.486 1.00 96.88 82 VAL A CA 1
ATOM 631 C C . VAL A 1 82 ? -11.561 -2.805 21.663 1.00 96.88 82 VAL A C 1
ATOM 633 O O . VAL A 1 82 ? -12.227 -2.543 22.654 1.00 96.88 82 VAL A O 1
ATOM 636 N N . GLU A 1 83 ? -11.913 -3.748 20.793 1.00 94.31 83 GLU A N 1
ATOM 637 C CA . GLU A 1 83 ? -13.151 -4.531 20.898 1.00 94.31 83 GLU A CA 1
ATOM 638 C C . GLU A 1 83 ? -13.238 -5.301 22.223 1.00 94.31 83 GLU A C 1
ATOM 640 O O . GLU A 1 83 ? -14.276 -5.283 22.876 1.00 94.31 83 GLU A O 1
ATOM 645 N N . SER A 1 84 ? -12.135 -5.902 22.684 1.00 92.81 84 SER A N 1
ATOM 646 C CA . SER A 1 84 ? -12.113 -6.661 23.947 1.00 92.81 84 SER A CA 1
ATOM 647 C C . SER A 1 84 ? -12.179 -5.806 25.220 1.00 92.81 84 SER A C 1
ATOM 649 O O . SER A 1 84 ? -12.538 -6.307 26.283 1.00 92.81 84 SER A O 1
ATOM 651 N N . THR A 1 85 ? -11.786 -4.531 25.143 1.00 94.50 85 THR A N 1
ATOM 652 C CA . THR A 1 85 ? -11.714 -3.619 26.306 1.00 94.50 85 THR A CA 1
ATOM 653 C C . THR A 1 85 ? -12.803 -2.556 26.296 1.00 94.50 85 THR A C 1
ATOM 655 O O . THR A 1 85 ? -13.024 -1.873 27.297 1.00 94.50 85 THR A O 1
ATOM 658 N N . MET A 1 86 ? -13.489 -2.417 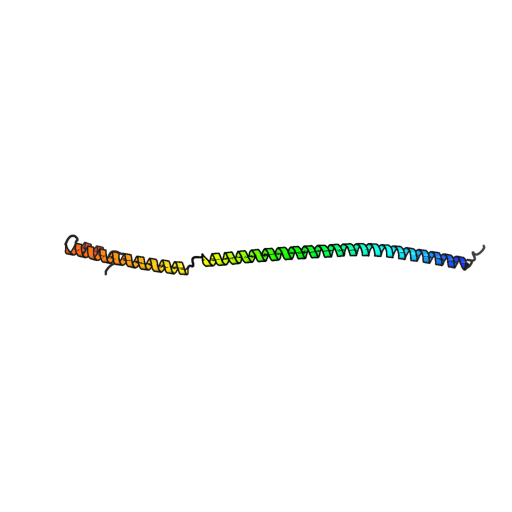25.166 1.00 94.38 86 MET A N 1
ATOM 659 C CA . MET A 1 86 ? -14.635 -1.554 24.990 1.00 94.38 86 MET A CA 1
ATOM 660 C C . MET A 1 86 ? -15.751 -1.975 25.940 1.00 94.38 86 MET A C 1
ATOM 662 O O . MET A 1 86 ? -16.201 -3.117 25.958 1.00 94.38 86 MET A O 1
ATOM 666 N N . VAL A 1 87 ? -16.249 -1.002 26.693 1.00 93.25 87 VAL A N 1
ATOM 667 C CA . VAL A 1 87 ? -17.503 -1.155 27.418 1.00 93.25 87 VAL A CA 1
ATOM 668 C C . VAL A 1 87 ? -18.639 -0.876 26.441 1.00 93.25 87 VAL A C 1
ATOM 670 O O . VAL A 1 87 ? -18.724 0.217 25.879 1.00 93.25 87 VAL A O 1
ATOM 673 N N . THR A 1 88 ? -19.505 -1.864 26.225 1.00 93.25 88 THR A N 1
ATOM 674 C CA . THR A 1 88 ? -20.656 -1.717 25.333 1.00 93.25 88 THR A CA 1
ATOM 675 C C . THR A 1 88 ? -21.793 -0.983 26.034 1.00 93.25 88 THR A C 1
ATOM 677 O O . THR A 1 88 ? -21.945 -1.035 27.258 1.00 93.25 88 THR A O 1
ATOM 680 N N . LYS A 1 89 ? -22.625 -0.302 25.242 1.00 95.38 89 LYS A N 1
ATOM 681 C CA . LYS A 1 89 ? -23.854 0.315 25.745 1.00 95.38 89 LYS A CA 1
ATOM 682 C C . LYS A 1 89 ? -24.737 -0.722 26.449 1.00 95.38 89 LYS A C 1
ATOM 684 O O . LYS A 1 89 ? -25.213 -0.440 27.538 1.00 95.38 89 LYS A O 1
ATOM 689 N N . ASP A 1 90 ? -24.864 -1.922 25.885 1.00 94.00 90 ASP A N 1
ATOM 690 C CA . ASP A 1 90 ? -25.673 -3.006 26.454 1.00 94.00 90 ASP A CA 1
ATOM 691 C C . ASP A 1 90 ? -25.195 -3.415 27.853 1.00 94.00 90 ASP A C 1
ATOM 693 O O . ASP A 1 90 ? -26.008 -3.562 28.764 1.00 94.00 90 ASP A O 1
ATOM 697 N N . TYR A 1 91 ? -23.875 -3.516 28.059 1.00 94.12 91 TYR A N 1
ATOM 698 C CA . TYR A 1 91 ? -23.311 -3.783 29.383 1.00 94.12 91 TYR A CA 1
ATOM 699 C C . TYR A 1 91 ? -23.666 -2.671 30.381 1.00 94.12 91 TYR A C 1
ATOM 701 O O . TYR A 1 91 ? -24.041 -2.947 31.522 1.00 94.12 91 TYR A O 1
ATOM 709 N N . LEU A 1 92 ? -23.571 -1.402 29.966 1.00 96.62 92 LEU A N 1
ATOM 710 C CA . LEU A 1 92 ? -23.953 -0.275 30.821 1.00 96.62 92 LEU A CA 1
ATOM 711 C C . LEU A 1 92 ? -25.457 -0.252 31.105 1.00 96.62 92 LEU A C 1
ATOM 713 O O . LEU A 1 92 ? -25.836 -0.039 32.254 1.00 96.62 92 LEU A O 1
ATOM 717 N N . ASP A 1 93 ? -26.301 -0.506 30.106 1.00 97.44 93 ASP A N 1
ATOM 718 C CA . ASP A 1 93 ? -27.756 -0.554 30.255 1.00 97.44 93 ASP A CA 1
ATOM 719 C C . ASP A 1 93 ? -28.165 -1.673 31.233 1.00 97.44 93 ASP A C 1
ATOM 721 O O . ASP A 1 93 ? -28.988 -1.441 32.123 1.00 97.44 93 ASP A O 1
ATOM 725 N N . GLU A 1 94 ? -27.526 -2.848 31.165 1.00 97.81 94 GLU A N 1
ATOM 726 C CA . GLU A 1 94 ? -27.725 -3.947 32.119 1.00 97.81 94 GLU A CA 1
ATOM 727 C C . GLU A 1 94 ? -27.318 -3.546 33.547 1.00 97.81 94 GLU A C 1
ATOM 729 O O . GLU A 1 94 ? -28.106 -3.689 34.489 1.00 97.81 94 GLU A O 1
ATOM 734 N N . LYS A 1 95 ? -26.107 -2.996 33.732 1.00 97.12 95 LYS A N 1
ATOM 735 C CA . LYS A 1 95 ? -25.626 -2.584 35.063 1.00 97.12 95 LYS A CA 1
ATOM 736 C C . LYS A 1 95 ? -26.457 -1.452 35.655 1.00 97.12 95 LYS A C 1
ATOM 738 O O . LYS A 1 95 ? -26.763 -1.492 36.844 1.00 97.12 95 LYS A O 1
ATOM 743 N N . ILE A 1 96 ? -26.871 -0.476 34.852 1.00 97.69 96 ILE A N 1
ATOM 744 C CA . ILE A 1 96 ? -27.742 0.618 35.298 1.00 97.69 96 ILE A CA 1
ATOM 745 C C . ILE A 1 96 ? -29.126 0.084 35.668 1.00 97.69 96 ILE A C 1
ATOM 747 O O . ILE A 1 96 ? -29.678 0.503 36.685 1.00 97.69 96 ILE A O 1
ATOM 751 N N . SER A 1 97 ? -29.682 -0.845 34.888 1.00 98.00 97 SER A N 1
ATOM 752 C CA . SER A 1 97 ? -30.966 -1.481 35.198 1.00 98.00 97 SER A CA 1
ATOM 753 C C . SER A 1 97 ? -30.911 -2.235 36.531 1.00 98.00 97 SER A C 1
ATOM 755 O O . SER A 1 97 ? -31.757 -2.012 37.400 1.00 98.00 97 SER A O 1
ATOM 757 N N . SER A 1 98 ? -29.859 -3.034 36.746 1.00 97.88 98 SER A N 1
ATOM 758 C CA . SER A 1 98 ? -29.615 -3.728 38.017 1.00 97.88 98 SER A CA 1
ATOM 759 C C . SER A 1 98 ? -29.505 -2.746 39.184 1.00 97.88 98 SER A C 1
ATOM 761 O O . SER A 1 98 ? -30.226 -2.879 40.170 1.00 97.88 98 SER A O 1
ATOM 763 N N . LEU A 1 99 ? -28.660 -1.716 39.059 1.00 97.88 99 LEU A N 1
ATOM 764 C CA . LEU A 1 99 ? -28.460 -0.713 40.109 1.00 97.88 99 LEU A CA 1
ATOM 765 C C . LEU A 1 99 ? -29.746 0.058 40.429 1.00 97.88 99 LEU A C 1
ATOM 767 O O . LEU A 1 99 ? -30.028 0.340 41.593 1.00 97.88 99 LEU A O 1
ATOM 771 N N . ARG A 1 100 ? -30.551 0.388 39.412 1.00 97.12 100 ARG A N 1
ATOM 772 C CA . ARG A 1 100 ? -31.871 1.002 39.610 1.00 97.12 100 ARG A CA 1
ATOM 773 C C . ARG A 1 100 ? -32.809 0.064 40.368 1.00 97.12 100 ARG A C 1
ATOM 775 O O . ARG A 1 100 ? -33.495 0.522 41.278 1.00 97.12 100 ARG A O 1
ATOM 782 N N . GLY A 1 101 ? -32.819 -1.226 40.036 1.00 97.25 101 GLY A N 1
ATOM 783 C CA . GLY A 1 101 ? -33.594 -2.240 40.754 1.00 97.25 101 GLY A CA 1
ATOM 784 C C . GLY A 1 101 ? -33.195 -2.351 42.229 1.00 97.25 101 GLY A C 1
ATOM 785 O O . GLY A 1 101 ? -34.058 -2.298 43.111 1.00 97.25 101 GLY A O 1
ATOM 786 N N . ASP A 1 102 ? -31.892 -2.415 42.505 1.00 97.81 102 ASP A N 1
ATOM 787 C CA . ASP A 1 102 ? -31.353 -2.450 43.868 1.00 97.81 102 ASP A CA 1
ATOM 788 C C . ASP A 1 102 ? -31.743 -1.195 44.657 1.00 97.81 102 ASP A C 1
ATOM 790 O O . ASP A 1 102 ? -32.214 -1.289 45.795 1.00 97.81 102 ASP A O 1
ATOM 794 N N . LEU A 1 103 ? -31.636 -0.016 44.036 1.00 96.38 103 LEU A N 1
ATOM 795 C CA . LEU A 1 103 ? -32.024 1.253 44.649 1.00 96.38 103 LEU A CA 1
ATOM 796 C C . LEU A 1 103 ? -33.522 1.308 44.977 1.00 96.38 103 LEU A C 1
ATOM 798 O O . LEU A 1 103 ? -33.896 1.756 46.064 1.00 96.38 103 LEU A O 1
ATOM 802 N N . ILE A 1 104 ? -34.384 0.826 44.077 1.00 94.56 104 ILE A N 1
ATOM 803 C CA . ILE A 1 104 ? -35.831 0.726 44.320 1.00 94.56 104 ILE A CA 1
ATOM 804 C C . ILE A 1 104 ? -36.102 -0.204 45.510 1.00 94.56 104 ILE A C 1
ATOM 806 O O . ILE A 1 104 ? -36.892 0.134 46.394 1.00 94.56 104 ILE A O 1
ATOM 810 N N . SER A 1 105 ? -35.417 -1.348 45.576 1.00 95.38 105 SER A N 1
ATOM 811 C CA . SER A 1 105 ? -35.555 -2.319 46.668 1.00 95.38 105 SER A CA 1
ATOM 812 C C . SER A 1 105 ? -35.145 -1.728 48.019 1.00 95.38 105 SER A C 1
ATOM 814 O O . SER A 1 105 ? -35.884 -1.847 49.001 1.00 95.38 105 SER A O 1
ATOM 816 N N . VAL A 1 106 ? -33.998 -1.042 48.077 1.00 95.62 106 VAL A N 1
ATOM 817 C CA . VAL A 1 106 ? -33.517 -0.372 49.296 1.00 95.62 106 VAL A CA 1
ATOM 818 C C . VAL A 1 106 ? -34.472 0.743 49.718 1.00 95.62 106 VAL A C 1
ATOM 820 O O . VAL A 1 106 ? -34.845 0.805 50.890 1.00 95.62 106 VAL A O 1
ATOM 823 N N . THR A 1 107 ? -34.931 1.567 48.774 1.00 92.94 107 THR A N 1
ATOM 824 C CA . THR A 1 107 ? -35.879 2.657 49.044 1.00 92.94 107 THR A CA 1
ATOM 825 C C . THR A 1 107 ? -37.201 2.124 49.597 1.00 92.94 107 THR A C 1
ATOM 827 O O . THR A 1 107 ? -37.689 2.619 50.611 1.00 92.94 107 THR A O 1
ATOM 830 N N . ARG A 1 108 ? -37.757 1.061 49.002 1.00 92.25 108 ARG A N 1
ATOM 831 C CA . ARG A 1 108 ? -39.003 0.440 49.473 1.00 92.25 108 ARG A CA 1
ATOM 832 C C . ARG A 1 108 ? -38.853 -0.165 50.868 1.00 92.25 108 ARG A C 1
ATOM 834 O O . ARG A 1 108 ? -39.675 0.111 51.733 1.00 92.25 108 ARG A O 1
ATOM 841 N N . LYS A 1 109 ? -37.777 -0.921 51.123 1.00 93.44 109 LYS A N 1
ATOM 842 C CA . LYS A 1 109 ? -37.485 -1.475 52.460 1.00 93.44 109 LYS A CA 1
ATOM 843 C C . LYS A 1 109 ? -37.298 -0.375 53.506 1.00 93.44 109 LYS A C 1
ATOM 845 O O . LYS A 1 109 ? -37.716 -0.544 54.649 1.00 93.44 109 LYS A O 1
ATOM 850 N N . GLY A 1 110 ? -36.659 0.733 53.131 1.00 92.31 110 GLY A N 1
ATOM 851 C CA . GLY A 1 110 ? -36.545 1.923 53.971 1.00 92.31 110 GLY A CA 1
ATOM 852 C C . GLY A 1 110 ? -37.917 2.503 54.311 1.00 92.31 110 GLY A C 1
ATOM 853 O O . GLY A 1 110 ? -38.208 2.715 55.485 1.00 92.31 110 GLY A O 1
ATOM 854 N N . ASN A 1 111 ? -38.780 2.666 53.305 1.00 91.00 111 ASN A N 1
ATOM 855 C CA . ASN A 1 111 ? -40.145 3.157 53.483 1.00 91.00 111 ASN A CA 1
ATOM 856 C C . ASN A 1 111 ? -40.987 2.234 54.379 1.00 91.00 111 ASN A C 1
ATOM 858 O O . ASN A 1 111 ? -41.671 2.709 55.278 1.00 91.00 111 ASN A O 1
ATOM 862 N N . ASP A 1 112 ? -40.887 0.913 54.202 1.00 91.12 112 ASP A N 1
ATOM 863 C CA . ASP A 1 112 ? -41.600 -0.065 55.033 1.00 91.12 112 ASP A CA 1
ATOM 864 C C . ASP A 1 112 ? -41.161 0.006 56.505 1.00 91.12 112 ASP A C 1
ATOM 866 O O . ASP A 1 112 ? -41.998 -0.032 57.409 1.00 91.12 112 ASP A O 1
ATOM 870 N N . LYS A 1 113 ? -39.855 0.169 56.760 1.00 93.00 113 LYS A N 1
ATOM 871 C CA . LYS A 1 113 ? -39.322 0.363 58.117 1.00 93.00 113 LYS A CA 1
ATOM 872 C C . LYS A 1 113 ? -39.765 1.693 58.725 1.00 93.00 113 LYS A C 1
ATOM 874 O O . LYS A 1 113 ? -40.144 1.717 59.893 1.00 93.00 113 LYS A O 1
ATOM 879 N N . LEU A 1 114 ? -39.726 2.784 57.957 1.00 91.44 114 LEU A N 1
ATOM 880 C CA . LEU A 1 114 ? -40.203 4.094 58.408 1.00 91.44 114 LEU A CA 1
ATOM 881 C C . LEU A 1 114 ? -41.693 4.049 58.743 1.00 91.44 114 LEU A C 1
ATOM 883 O O . LEU A 1 114 ? -42.080 4.527 59.804 1.00 91.44 114 LEU A O 1
ATOM 887 N N . GLY A 1 115 ? -42.501 3.401 57.901 1.00 90.31 115 GLY A N 1
ATOM 888 C CA . GLY A 1 115 ? -43.917 3.172 58.167 1.00 90.31 115 GLY A CA 1
ATOM 889 C C . GLY A 1 115 ? -44.138 2.456 59.500 1.00 90.31 115 GLY A C 1
ATOM 890 O O . GLY A 1 115 ? -44.864 2.963 60.349 1.00 90.31 115 GLY A O 1
ATOM 891 N N . ALA A 1 116 ? -43.421 1.355 59.750 1.00 92.50 116 ALA A N 1
ATOM 892 C CA . ALA A 1 116 ? -43.516 0.624 61.016 1.00 92.50 116 ALA A CA 1
ATOM 893 C C . ALA A 1 116 ? -43.127 1.476 62.244 1.00 92.50 116 ALA A C 1
ATOM 895 O O . ALA A 1 116 ? -43.758 1.379 63.300 1.00 92.50 116 ALA A O 1
ATOM 896 N N . VAL A 1 117 ? -42.107 2.333 62.119 1.00 93.19 117 VAL A N 1
ATOM 897 C CA . VAL A 1 117 ? -41.721 3.277 63.182 1.00 93.19 117 VAL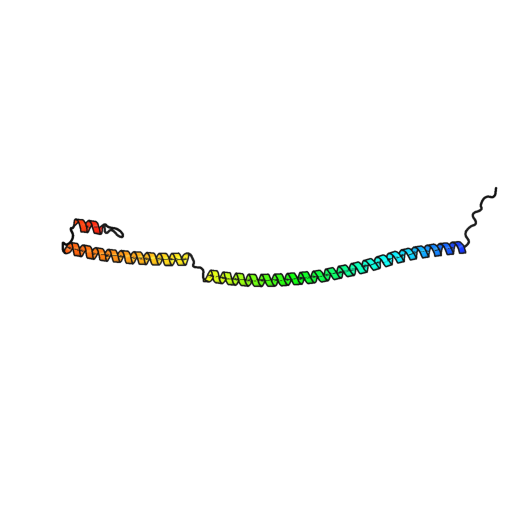 A CA 1
ATOM 898 C C . VAL A 1 117 ? -42.826 4.308 63.417 1.00 93.19 117 VAL A C 1
ATOM 900 O O . VAL A 1 117 ? -43.198 4.547 64.564 1.00 93.19 117 VAL A O 1
ATOM 903 N N . VAL A 1 118 ? -43.384 4.890 62.355 1.00 92.56 118 VAL A N 1
ATOM 904 C CA . VAL A 1 118 ? -44.460 5.891 62.436 1.00 92.56 118 VAL A CA 1
ATOM 905 C C . VAL A 1 118 ? -45.731 5.287 63.047 1.00 92.56 118 VAL A C 1
ATOM 907 O O . VAL A 1 118 ? -46.335 5.906 63.924 1.00 92.56 118 VAL A O 1
ATOM 910 N N . ASP A 1 119 ? -46.089 4.056 62.676 1.00 92.56 119 ASP A N 1
ATOM 911 C CA . ASP A 1 119 ? -47.201 3.309 63.277 1.00 92.56 119 ASP A CA 1
ATOM 912 C C . ASP A 1 119 ? -46.970 3.057 64.774 1.00 92.56 119 ASP A C 1
ATOM 914 O O . ASP A 1 119 ? -47.861 3.273 65.600 1.00 92.56 119 ASP A O 1
ATOM 918 N N . THR A 1 120 ? -45.746 2.677 65.153 1.00 94.62 120 THR A N 1
ATOM 919 C CA . THR A 1 120 ? -45.371 2.472 66.560 1.00 94.62 120 THR A CA 1
ATOM 920 C C . THR A 1 120 ? -45.489 3.776 67.360 1.00 94.62 120 THR A C 1
ATOM 922 O O . THR A 1 120 ? -46.076 3.788 68.446 1.00 94.62 120 THR A O 1
ATOM 925 N N . LEU A 1 121 ? -45.005 4.898 66.820 1.00 93.38 121 LEU A N 1
ATOM 926 C CA . LEU A 1 121 ? -45.105 6.217 67.458 1.00 93.38 121 LEU A CA 1
ATOM 927 C C . LEU A 1 121 ? -46.558 6.691 67.611 1.00 93.38 121 LEU A C 1
ATOM 929 O O . LEU A 1 121 ? -46.911 7.281 68.634 1.00 93.38 121 LEU A O 1
ATOM 933 N N . ALA A 1 122 ? -47.416 6.413 66.627 1.00 92.12 122 ALA A N 1
ATOM 934 C CA . ALA A 1 122 ? -48.842 6.713 66.722 1.00 92.12 122 ALA A CA 1
ATOM 935 C C . ALA A 1 122 ? -49.531 5.843 67.787 1.00 92.12 122 ALA A C 1
ATOM 937 O O . ALA A 1 122 ? -50.285 6.361 68.613 1.00 92.12 122 ALA A O 1
ATOM 938 N N . SER A 1 123 ? -49.223 4.539 67.832 1.00 94.25 123 SER A N 1
ATOM 939 C CA . SER A 1 123 ? -49.795 3.606 68.819 1.00 94.25 123 SER A CA 1
ATOM 940 C C . SER A 1 123 ? -49.429 3.966 70.267 1.00 94.25 123 SER A C 1
ATOM 942 O O . SER A 1 123 ? -5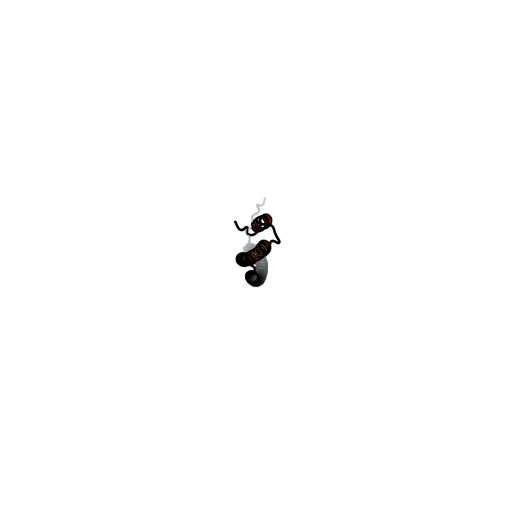0.246 3.827 71.176 1.00 94.25 123 SER A O 1
ATOM 944 N N . THR A 1 124 ? -48.227 4.512 70.468 1.00 95.31 124 THR A N 1
ATOM 945 C CA . THR A 1 124 ? -47.711 4.988 71.762 1.00 95.31 124 THR A CA 1
ATOM 946 C C . THR A 1 124 ? -48.126 6.427 72.091 1.00 95.31 124 THR A C 1
ATOM 948 O O . THR A 1 124 ? -47.748 6.945 73.140 1.00 95.31 124 THR A O 1
ATOM 951 N N . ARG A 1 125 ? -48.943 7.063 71.233 1.00 91.38 125 ARG A N 1
ATOM 952 C CA . ARG A 1 125 ? -49.442 8.447 71.362 1.00 91.38 125 ARG A CA 1
ATOM 953 C C . ARG A 1 125 ? -48.345 9.518 71.428 1.00 91.38 125 ARG A C 1
ATOM 955 O O . ARG A 1 125 ? -48.574 10.594 71.973 1.00 91.38 125 ARG A O 1
ATOM 962 N N . VAL A 1 126 ? -47.170 9.248 70.858 1.00 95.25 126 VAL A N 1
ATOM 963 C CA . VAL A 1 126 ? -46.077 10.232 70.747 1.00 95.25 126 VAL A CA 1
ATOM 964 C C . VAL A 1 126 ? -46.363 11.255 69.640 1.00 95.25 126 VAL A C 1
ATOM 966 O O . VAL A 1 126 ? -45.965 12.411 69.754 1.00 95.25 126 VAL A O 1
ATOM 969 N N . ILE A 1 127 ? -47.079 10.850 68.583 1.00 93.56 127 ILE A N 1
ATOM 970 C CA . ILE A 1 127 ? -47.483 11.713 67.459 1.00 93.56 127 ILE A CA 1
ATOM 971 C C . ILE A 1 127 ? -49.007 11.757 67.294 1.00 93.56 127 ILE A C 1
ATOM 973 O O . ILE A 1 127 ? -49.715 10.831 67.694 1.00 93.56 127 ILE A O 1
ATOM 977 N N . THR A 1 128 ? -49.519 12.830 66.682 1.00 93.44 128 THR A N 1
ATOM 978 C CA . THR A 1 128 ? -50.960 13.001 66.442 1.00 93.44 128 THR A CA 1
ATOM 979 C C . THR A 1 128 ? -51.445 12.187 65.229 1.00 93.44 128 THR A C 1
ATOM 981 O O . THR A 1 128 ? -50.667 11.943 64.302 1.00 93.44 128 THR A O 1
ATOM 984 N N . PRO A 1 129 ? -52.741 11.817 65.155 1.00 88.81 129 PRO A N 1
ATOM 985 C CA . PRO A 1 129 ? -53.311 11.160 63.970 1.00 88.81 129 PRO A CA 1
ATOM 986 C C . PRO A 1 129 ? -53.179 11.990 62.683 1.00 88.81 129 PRO A C 1
ATOM 988 O O . PRO A 1 129 ? -53.033 11.446 61.585 1.00 88.81 129 PRO A O 1
ATOM 991 N N . HIS A 1 130 ? -53.200 13.318 62.823 1.00 89.50 130 HIS A N 1
ATOM 992 C CA . HIS A 1 130 ? -52.974 14.243 61.719 1.00 89.50 130 HIS A CA 1
ATOM 993 C C . HIS A 1 130 ? -51.535 14.138 61.188 1.00 89.50 130 HIS A C 1
ATOM 995 O O . HIS A 1 130 ? -51.335 14.040 59.976 1.00 89.50 130 HIS A O 1
ATOM 1001 N N . ASP A 1 131 ? -50.538 14.101 62.079 1.00 90.38 131 ASP A N 1
ATOM 1002 C CA . ASP A 1 131 ? -49.131 13.956 61.692 1.00 90.38 131 ASP A CA 1
ATOM 1003 C C . ASP A 1 131 ? -48.818 12.581 61.105 1.00 90.38 131 ASP A C 1
ATOM 1005 O O . ASP A 1 131 ? -48.107 12.512 60.106 1.00 90.38 131 ASP A O 1
ATOM 1009 N N . HIS A 1 132 ? -49.403 11.507 61.644 1.00 91.44 132 HIS A N 1
ATOM 1010 C CA . HIS A 1 132 ? -49.300 10.163 61.061 1.00 91.44 132 HIS A CA 1
ATOM 1011 C C . HIS A 1 132 ? -49.779 10.153 59.603 1.00 91.44 132 HIS A C 1
ATOM 1013 O O . HIS A 1 132 ? -49.022 9.802 58.697 1.00 91.44 132 HIS A O 1
ATOM 1019 N N . SER A 1 133 ? -50.991 10.662 59.361 1.00 88.75 133 SER A N 1
ATOM 1020 C CA . SER A 1 133 ? -51.574 10.729 58.017 1.00 88.75 133 SER A CA 1
ATOM 1021 C C . SER A 1 133 ? -50.758 11.613 57.072 1.00 88.75 133 SER A C 1
ATOM 1023 O O . SER A 1 133 ? -50.659 11.338 55.879 1.00 88.75 133 SER A O 1
ATOM 1025 N N . ARG A 1 134 ? -50.176 12.705 57.581 1.00 90.31 134 ARG A N 1
ATOM 1026 C CA . ARG A 1 134 ? -49.319 13.598 56.794 1.00 90.31 134 ARG A CA 1
ATOM 1027 C C . ARG A 1 134 ? -48.011 12.915 56.394 1.00 90.31 134 ARG A C 1
ATOM 1029 O O . ARG A 1 134 ? -47.632 13.039 55.236 1.00 90.31 134 ARG A O 1
ATOM 1036 N N . ILE A 1 135 ? -47.364 12.194 57.313 1.00 88.75 135 ILE A N 1
ATOM 1037 C CA . ILE A 1 135 ? -46.091 11.496 57.072 1.00 88.75 135 ILE A CA 1
ATOM 1038 C C . ILE A 1 135 ? -46.280 10.310 56.116 1.00 88.75 135 ILE A C 1
ATOM 1040 O O . ILE A 1 135 ? -45.490 10.151 55.193 1.00 88.75 135 ILE A O 1
ATOM 1044 N N . MET A 1 136 ? -47.353 9.524 56.262 1.00 87.25 136 MET A N 1
ATOM 1045 C CA . MET A 1 136 ? -47.624 8.367 55.386 1.00 87.25 136 MET A CA 1
ATOM 1046 C C . MET A 1 136 ? -47.918 8.737 53.922 1.00 87.25 136 MET A C 1
ATOM 1048 O O . MET A 1 136 ? -47.770 7.905 53.027 1.00 87.25 136 MET A O 1
ATOM 1052 N N . ARG A 1 137 ? -48.311 9.991 53.669 1.00 88.00 137 ARG A N 1
ATOM 1053 C CA . ARG A 1 137 ? -48.538 10.539 52.322 1.00 88.00 137 ARG A CA 1
ATOM 1054 C C . ARG A 1 137 ? -47.282 11.126 51.676 1.00 88.00 137 ARG A C 1
ATOM 1056 O O . ARG A 1 137 ? -47.371 11.661 50.576 1.00 88.00 137 ARG A O 1
ATOM 1063 N N . MET A 1 138 ? -46.136 11.090 52.353 1.00 86.81 138 MET A N 1
ATOM 1064 C CA . MET A 1 138 ? -44.889 11.608 51.797 1.00 86.81 138 MET A CA 1
ATOM 1065 C C . MET A 1 138 ? -44.287 10.624 50.780 1.00 86.81 138 MET A C 1
ATOM 1067 O O . MET A 1 138 ? -44.367 9.407 50.933 1.00 86.81 138 MET A O 1
ATOM 1071 N N . GLU A 1 139 ? -43.664 11.176 49.741 1.00 74.06 139 GLU A N 1
ATOM 1072 C CA . GLU A 1 139 ? -42.808 10.463 48.782 1.00 74.06 139 GLU A CA 1
ATOM 1073 C C . GLU A 1 139 ? -41.597 9.818 49.495 1.00 74.06 139 GLU A C 1
ATOM 1075 O O . GLU A 1 139 ? -41.202 10.306 50.560 1.00 74.06 139 GLU A O 1
ATOM 1080 N N . PRO A 1 140 ? -40.955 8.755 48.960 1.00 65.38 140 PRO A N 1
ATOM 1081 C CA . PRO A 1 140 ? -40.963 8.287 47.561 1.00 65.38 140 PRO A CA 1
ATOM 1082 C C . PRO A 1 140 ? -42.002 7.213 47.213 1.00 65.38 140 PRO A C 1
ATOM 1084 O O . PRO A 1 140 ? -42.125 6.838 46.050 1.00 65.38 140 PRO A O 1
ATOM 1087 N N . PHE A 1 141 ? -42.709 6.669 48.206 1.00 72.69 141 PHE A N 1
ATOM 1088 C CA . PHE A 1 141 ? -43.801 5.720 47.984 1.00 72.69 141 PHE A CA 1
ATOM 1089 C C . PHE A 1 141 ? -44.945 6.035 48.954 1.00 72.69 141 PHE A C 1
ATOM 1091 O O . PHE A 1 141 ? -44.999 5.443 50.041 1.00 72.69 141 PHE A O 1
ATOM 1098 N N . PRO A 1 142 ? -45.841 6.967 48.590 1.00 74.19 142 PRO A N 1
ATOM 1099 C CA . PRO A 1 142 ? -46.982 7.306 49.424 1.00 74.19 142 PRO A CA 1
ATOM 1100 C C . PRO A 1 142 ? -47.908 6.095 49.551 1.00 74.19 142 PRO A C 1
ATOM 1102 O O . PRO A 1 142 ? -48.218 5.420 48.566 1.00 74.19 142 PRO A O 1
ATOM 1105 N N . ARG A 1 143 ? -48.357 5.805 50.775 1.00 73.25 143 ARG A N 1
ATOM 1106 C CA . ARG A 1 143 ? -49.413 4.813 50.996 1.00 73.25 143 ARG A CA 1
ATOM 1107 C C . ARG A 1 143 ? -50.752 5.545 50.903 1.00 73.25 143 ARG A C 1
ATOM 1109 O O . ARG A 1 143 ? -51.015 6.438 51.707 1.00 73.25 143 ARG A O 1
ATOM 1116 N N . THR A 1 144 ? -51.530 5.226 49.868 1.00 57.03 144 THR A N 1
ATOM 1117 C CA . THR A 1 144 ? -52.904 5.721 49.671 1.00 57.03 144 THR A CA 1
ATOM 1118 C C . THR A 1 144 ? -53.850 5.164 50.717 1.00 57.03 144 THR A C 1
ATOM 1120 O O . THR A 1 144 ? -53.741 3.941 50.972 1.00 57.03 144 THR A O 1
#

Foldseek 3Di:
DDDDPPDDDDPVVVVVVVVVVVVVVVVVVVVVVVVVVVVVVVVVVVVVVVVVVVVVVVVVVVVVVVVVVVVVVVVVVVVVVCVVPDDDPVNVVVVVVVVVVVVVVVVVVVLVVVLVVLVVCVVVVVDDPVVSQVVQCDDPDRDD

pLDDT: mean 92.94, std 10.84, range [45.75, 98.88]

Secondary structure (DSSP, 8-state):
------PPPPHHHHHHHHHHHHHHHHHHHHHHHHHHHHHHHHHHHHHHHHHHHHHHHHHHHHHHHHHHHHHHHHHHHHHHHHHHHPPPHHHHHHHHHHHHHHHHHHHHHHHHHHHHHHHHHHHTTSS-HHHHHHHHT-TTS---

Radius of gyration: 56.89 Å; chains: 1; bounding box: 95×38×157 Å